Protein 1MJ4 (pdb70)

Sequence (79 aa):
STHIYTKEVSSHTSPETGIWVTLGSEVFDVTEFVDLHPGGPSKLMLAAGGPLEPFWALYAVHNQSHVRELLAQYKIGEL

CATH classification: 3.10.120.10

B-factor: mean 15.67, std 10.27, range [5.86, 63.69]

Organism: Homo sapiens (NCBI:txid9606)

Nearest PDB structures (foldseek):
  1mj4-assembly1_A  TM=1.013E+00  e=3.231E-16  Homo sapiens
  1sox-assembly1_B  TM=9.773E-01  e=1.724E-11  Gallus gallus
  1sox-assembly1_A  TM=9.713E-01  e=8.083E-11  Gallus gallus
  1u9m-assembly2_B  TM=8.864E-01  e=2.881E-06  Bos taurus
  1awp-assembly1_B  TM=8.674E-01  e=3.769E-06  Rattus norvegicus

Radius of gyration: 11.78 Å; Cα contacts (8 Å, |Δi|>4): 116; chains: 1; bounding box: 31×21×24 Å

GO terms:
  GO:0098809 nitrite reductase activity (F, IDA)
  GO:0008482 sulfite oxidase activity (F, TAS)
  GO:0005739 mitochondrion (C, HTP)
  GO:0005759 mitochondrial matrix (C, TAS)
  GO:0005515 protein binding (F, IPI)

Structure (mmCIF, N/CA/C/O backbone):
data_1MJ4
#
_entry.id   1MJ4
#
_cell.length_a   98.899
_cell.length_b   35.447
_cell.length_c   26.263
_cell.angle_alpha   90.00
_cell.angle_beta   93.78
_cell.angle_gamma   90.00
#
_symmetry.space_group_name_H-M   'C 1 2 1'
#
loop_
_entity.id
_entity.type
_entity.pdbx_description
1 polymer 'sulfite oxidase'
2 non-polymer 'SULFATE ION'
3 non-polymer 'PROTOPORPHYRIN IX CONTAINING FE'
4 non-polymer GLYCEROL
5 water water
#
loop_
_atom_site.group_PDB
_atom_site.id
_atom_site.type_symbol
_atom_site.label_atom_id
_atom_site.label_alt_id
_atom_site.label_comp_id
_atom_site.label_asym_id
_atom_site.label_entity_id
_atom_site.label_seq_id
_atom_site.pdbx_PDB_ins_code
_atom_site.Cartn_x
_atom_site.Cartn_y
_atom_site.Cartn_z
_atom_site.occupancy
_atom_site.B_iso_or_equiv
_atom_site.auth_seq_id
_atom_site.auth_comp_id
_atom_site.auth_asym_id
_atom_site.auth_atom_id
_atom_site.pdbx_PDB_model_num
ATOM 1 N N . SER A 1 3 ? -0.149 -1.284 20.986 1.00 33.55 3 SER A N 1
ATOM 2 C CA . SER A 1 3 ? -0.627 -1.490 19.597 1.00 31.35 3 SER A CA 1
ATOM 3 C C . SER A 1 3 ? 0.541 -1.414 18.656 1.00 29.35 3 SER A C 1
ATOM 4 O O . SER A 1 3 ? 1.644 -0.932 19.049 1.00 31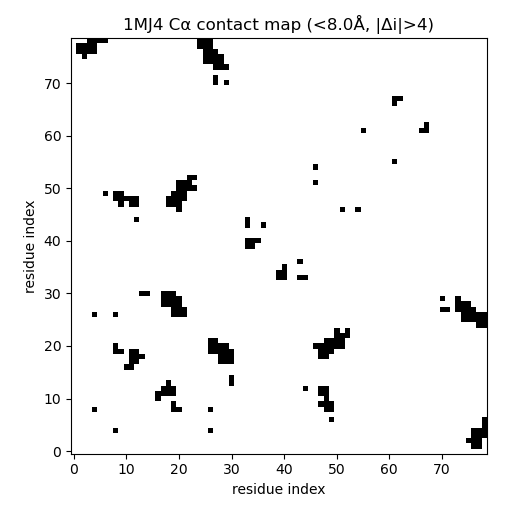.39 3 SER A O 1
ATOM 7 N N . THR A 1 4 ? 0.337 -1.870 17.431 1.00 26.34 4 THR A N 1
ATOM 8 C CA . THR A 1 4 ? 1.440 -1.989 16.477 1.00 24.32 4 THR A CA 1
ATOM 9 C C . THR A 1 4 ? 0.902 -1.720 15.122 1.00 20.66 4 THR A C 1
ATOM 10 O O . THR A 1 4 ? -0.064 -2.359 14.730 1.00 21.33 4 THR A O 1
ATOM 14 N N . HIS A 1 5 ? 1.563 -0.893 14.305 1.00 18.86 5 HIS A N 1
ATOM 15 C CA . HIS A 1 5 ? 1.276 -0.768 12.917 1.00 17.06 5 HIS A CA 1
ATOM 16 C C . HIS A 1 5 ? 1.951 -1.9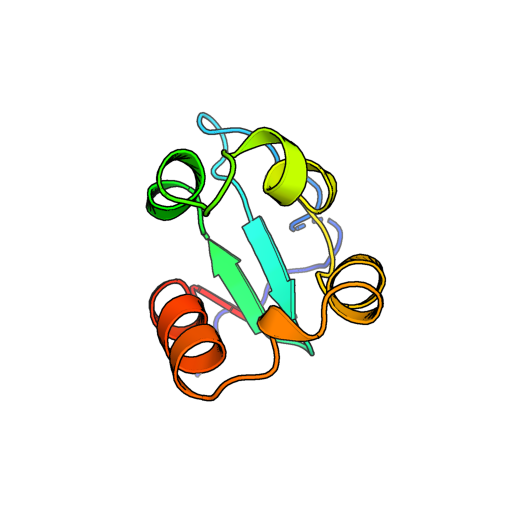23 12.166 1.00 15.06 5 HIS A C 1
ATOM 17 O O . HIS A 1 5 ? 3.154 -2.042 12.205 1.00 16.01 5 HIS A O 1
ATOM 24 N N . ILE A 1 6 ? 1.170 -2.755 11.483 1.00 14.96 6 ILE A N 1
ATOM 25 C CA . ILE A 1 6 ? 1.656 -3.938 10.821 1.00 15.88 6 ILE A CA 1
ATOM 26 C C . ILE A 1 6 ? 1.634 -3.734 9.324 1.00 16.94 6 ILE A C 1
ATOM 27 O O . ILE A 1 6 ? 0.624 -3.317 8.752 1.00 20.06 6 ILE A O 1
ATOM 32 N N . TYR A 1 7 ? 2.767 -4.087 8.681 1.00 17.81 7 TYR A N 1
ATOM 33 C CA . TYR A 1 7 ? 2.942 -4.040 7.237 1.00 17.76 7 TYR A CA 1
ATOM 34 C C . TYR A 1 7 ? 3.300 -5.421 6.752 1.00 18.38 7 TYR A C 1
ATOM 35 O O . TYR A 1 7 ? 3.880 -6.263 7.433 1.00 22.30 7 TYR A O 1
ATOM 44 N N . THR A 1 8 ? 2.889 -5.712 5.506 1.00 20.80 8 THR A N 1
ATOM 45 C CA . THR A 1 8 ? 3.347 -6.930 4.872 1.00 23.14 8 THR A CA 1
ATOM 46 C C . THR A 1 8 ? 4.653 -6.705 4.139 1.00 23.21 8 THR A C 1
ATOM 47 O O . THR A 1 8 ? 5.003 -5.556 3.794 1.00 21.10 8 THR A O 1
ATOM 51 N N . LYS A 1 9 ? 5.395 -7.806 3.966 1.00 24.00 9 LYS A N 1
ATOM 52 C CA . LYS A 1 9 ? 6.692 -7.760 3.270 1.00 24.09 9 LYS A CA 1
ATOM 53 C C . LYS A 1 9 ? 6.507 -7.209 1.881 1.00 24.88 9 LYS A C 1
ATOM 54 O O . LYS A 1 9 ? 7.348 -6.485 1.355 1.00 22.64 9 LYS A O 1
ATOM 60 N N . GLU A 1 10 ? 5.395 -7.520 1.252 1.00 25.71 10 GLU A N 1
ATOM 61 C CA . GLU A 1 10 ? 5.062 -7.043 -0.054 1.00 26.62 10 GLU A CA 1
ATOM 62 C C . GLU A 1 10 ? 4.880 -5.536 -0.075 1.00 26.29 10 GLU A C 1
ATOM 63 O O . GLU A 1 10 ? 5.348 -4.755 -0.944 1.00 26.69 10 GLU A O 1
ATOM 69 N N . GLU A 1 11 ? 4.270 -5.071 1.018 1.00 24.42 11 GLU A N 1
ATOM 70 C C . GLU A 1 11 ? 5.530 -2.803 1.212 1.00 18.72 11 GLU A C 1
ATOM 71 O O . GLU A 1 11 ? 5.834 -1.757 0.658 1.00 20.60 11 GLU A O 1
ATOM 76 N N . VAL A 1 12 ? 6.313 -3.404 2.117 1.00 16.99 12 VAL A N 1
ATOM 77 C CA . VAL A 1 12 ? 7.641 -2.847 2.374 1.00 14.97 12 VAL A CA 1
ATOM 78 C C . VAL A 1 12 ? 8.406 -2.837 1.039 1.00 14.39 12 VAL A C 1
ATOM 79 O O . VAL A 1 12 ? 9.175 -1.880 0.767 1.00 14.00 12 VAL A O 1
ATOM 83 N N . SER A 1 13 ? 8.305 -3.906 0.239 1.00 14.46 13 SER A N 1
ATOM 84 C CA . SER A 1 13 ? 9.087 -4.066 -0.965 1.00 14.78 13 SER A CA 1
ATOM 85 C C . SER A 1 13 ? 8.855 -2.973 -2.004 1.00 15.60 13 SER A C 1
ATOM 86 O O . SER A 1 13 ? 9.717 -2.732 -2.824 1.00 18.15 13 SER A O 1
ATOM 89 N N . SER A 1 14 ? 7.737 -2.283 -1.918 1.00 15.07 14 SER A N 1
ATOM 90 C CA . SER A 1 14 ? 7.396 -1.196 -2.844 1.00 17.19 14 SER A CA 1
ATOM 91 C C . SER A 1 14 ? 8.082 0.130 -2.463 1.00 16.70 14 SER A C 1
ATOM 92 O O . SER A 1 14 ? 8.118 1.054 -3.252 1.00 19.16 14 SER A O 1
ATOM 95 N N . HIS A 1 15 ? 8.713 0.205 -1.276 1.00 14.30 15 HIS A N 1
ATOM 96 C CA . HIS A 1 15 ? 9.233 1.451 -0.781 1.00 13.67 15 HIS A CA 1
ATOM 97 C C . HIS A 1 15 ? 10.725 1.539 -0.962 1.00 12.76 15 HIS A C 1
ATOM 98 O O . HIS A 1 15 ? 11.552 1.283 -0.035 1.00 12.96 15 HIS A O 1
ATOM 105 N N . THR A 1 16 ? 11.089 1.926 -2.184 1.00 13.77 16 THR A N 1
ATOM 106 C CA . THR A 1 16 ? 12.450 1.885 -2.620 1.00 14.13 16 THR A CA 1
ATOM 107 C C . THR A 1 16 ? 12.932 3.227 -3.151 1.00 15.08 16 THR A C 1
ATOM 108 O O . THR A 1 16 ? 14.063 3.295 -3.617 1.00 18.51 16 THR A O 1
ATOM 112 N N . SER A 1 17 ? 12.143 4.267 -3.043 1.00 16.35 17 SER A N 1
ATOM 113 C CA . SER A 1 17 ? 12.498 5.616 -3.562 1.00 17.83 17 SER A CA 1
ATOM 114 C C . SER A 1 17 ? 11.969 6.710 -2.614 1.00 18.13 17 SER A C 1
ATOM 115 O O . SER A 1 17 ? 11.021 6.509 -1.839 1.00 20.87 17 SER A O 1
ATOM 118 N N . PRO A 1 18 ? 12.473 7.910 -2.753 1.00 22.71 18 PRO A N 1
ATOM 119 C CA . PRO A 1 18 ? 11.890 9.105 -2.023 1.00 25.42 18 PRO A CA 1
ATOM 120 C C . PRO A 1 18 ? 10.422 9.387 -2.227 1.00 28.55 18 PRO A C 1
ATOM 121 O O . PRO A 1 18 ? 9.693 9.717 -1.236 1.00 28.65 18 PRO A O 1
ATOM 125 N N . GLU A 1 19 ? 9.958 9.205 -3.460 1.00 30.81 19 GLU A N 1
ATOM 126 C CA . GLU A 1 19 ? 8.550 9.431 -3.783 1.00 33.11 19 GLU A CA 1
ATOM 127 C C . GLU A 1 19 ? 7.681 8.539 -2.917 1.00 31.24 19 GLU A C 1
ATOM 128 O O . GLU A 1 19 ? 6.693 8.981 -2.297 1.00 32.60 19 GLU A O 1
ATOM 134 N N . THR A 1 20 ? 8.083 7.265 -2.806 1.00 28.23 20 THR A N 1
ATOM 135 C CA . THR A 1 20 ? 7.340 6.347 -2.019 1.00 26.43 20 THR A CA 1
ATOM 136 C C . THR A 1 20 ? 7.751 6.391 -0.556 1.00 23.03 20 THR A C 1
ATOM 137 O O . THR A 1 20 ? 6.946 5.978 0.303 1.00 23.92 20 THR A O 1
ATOM 141 N N . GLY A 1 21 ? 8.981 6.849 -0.252 1.00 21.55 21 GLY A N 1
ATOM 142 C CA . GLY A 1 21 ? 9.683 6.528 1.025 1.00 17.63 21 GLY A CA 1
ATOM 143 C C . GLY A 1 21 ? 10.535 5.284 0.799 1.00 14.49 21 GLY A C 1
ATOM 144 O O . GLY A 1 21 ? 10.138 4.341 0.095 1.00 16.39 21 GLY A O 1
ATOM 145 N N . ILE A 1 22 ? 11.720 5.324 1.420 1.00 10.65 22 ILE A N 1
ATOM 146 C CA . ILE A 1 22 ? 12.697 4.255 1.386 1.00 9.45 22 ILE A CA 1
ATOM 147 C C . ILE A 1 22 ? 12.602 3.521 2.721 1.00 9.50 22 ILE A C 1
ATOM 148 O O . ILE A 1 22 ? 12.932 4.108 3.760 1.00 9.61 22 ILE A O 1
ATOM 153 N N . TRP A 1 23 ? 12.179 2.282 2.681 1.00 9.38 23 TRP A N 1
ATOM 154 C CA . TRP A 1 23 ? 11.998 1.452 3.870 1.00 9.33 23 TRP A CA 1
ATOM 155 C C . TRP A 1 23 ? 12.920 0.260 3.866 1.00 8.56 23 TRP A C 1
ATOM 156 O O . TRP A 1 23 ? 13.292 -0.248 2.829 1.00 10.47 23 TRP A O 1
ATOM 167 N N . VAL A 1 24 ? 13.272 -0.176 5.066 1.00 8.61 24 VAL A N 1
ATOM 168 C CA . VAL A 1 24 ? 14.011 -1.416 5.314 1.00 8.27 24 VAL A CA 1
ATOM 169 C C . VAL A 1 24 ? 13.418 -2.112 6.491 1.00 7.52 24 VAL A C 1
ATOM 170 O O . VAL A 1 24 ? 12.659 -1.552 7.270 1.00 8.80 24 VAL A O 1
ATOM 174 N N . THR A 1 25 ? 13.804 -3.383 6.682 1.00 8.06 25 THR A N 1
ATOM 175 C CA . THR A 1 25 ? 13.479 -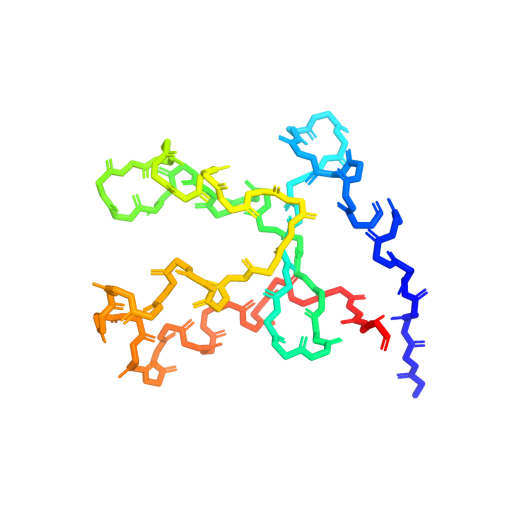4.143 7.851 1.00 8.24 25 THR A CA 1
ATOM 176 C C . THR A 1 25 ? 14.712 -4.683 8.585 1.00 7.95 25 THR A C 1
ATOM 177 O O . THR A 1 25 ? 15.763 -4.876 8.000 1.00 8.14 25 THR A O 1
ATOM 181 N N . LEU A 1 26 ? 14.516 -4.907 9.876 1.00 7.42 26 LEU A N 1
ATOM 182 C CA . LEU A 1 26 ? 15.529 -5.542 10.697 1.00 7.71 26 LEU A CA 1
ATOM 183 C C . LEU A 1 26 ? 14.771 -6.334 11.731 1.00 8.50 26 LEU A C 1
ATOM 184 O O . LEU A 1 26 ? 13.899 -5.793 12.436 1.00 8.92 26 LEU A O 1
ATOM 189 N N . GLY A 1 27 ? 15.003 -7.629 11.803 1.00 9.26 27 GLY A N 1
ATOM 190 C CA . GLY A 1 27 ? 14.086 -8.482 12.576 1.00 10.57 27 GLY A CA 1
ATOM 191 C C . GLY A 1 27 ? 12.715 -8.367 11.975 1.00 11.50 27 GLY A C 1
ATOM 192 O O . GLY A 1 27 ? 12.532 -8.343 10.769 1.00 13.27 27 GLY A O 1
ATOM 193 N N . SER A 1 28 ? 11.704 -8.220 12.843 1.00 12.29 28 SER A N 1
ATOM 194 C CA . SER A 1 28 ? 10.317 -7.963 12.401 1.00 13.38 28 SER A CA 1
ATOM 195 C C . SER A 1 28 ? 9.994 -6.495 12.371 1.00 12.58 28 SER A C 1
ATOM 196 O O . SER A 1 28 ? 8.822 -6.149 12.185 1.00 18.46 28 SER A O 1
ATOM 199 N N . GLU A 1 29 ? 10.922 -5.599 12.556 1.00 9.62 29 GLU A N 1
ATOM 200 C CA . GLU A 1 29 ? 10.640 -4.174 12.610 1.00 9.80 29 GLU A CA 1
ATOM 201 C C . GLU A 1 29 ? 10.833 -3.532 11.225 1.00 8.71 29 GLU A C 1
ATOM 202 O O . GLU A 1 29 ? 11.717 -3.934 10.444 1.00 9.22 29 GLU A O 1
ATOM 208 N N . VAL A 1 30 ? 10.023 -2.514 10.943 1.00 8.56 30 VAL A N 1
ATOM 209 C CA . VAL A 1 30 ? 9.980 -1.773 9.685 1.00 8.14 30 VAL A CA 1
ATOM 210 C C . VAL A 1 30 ? 10.403 -0.341 9.954 1.00 7.79 30 VAL A C 1
ATOM 211 O O . VAL A 1 30 ? 9.887 0.273 10.915 1.00 9.07 30 VAL A O 1
ATOM 215 N N . PHE A 1 31 ? 11.287 0.215 9.100 1.00 8.41 31 PHE A N 1
ATOM 216 C CA . PHE A 1 31 ? 11.863 1.531 9.305 1.00 7.65 31 PHE A CA 1
ATOM 217 C C . PHE A 1 31 ? 11.740 2.324 8.009 1.00 8.56 31 PHE A C 1
ATOM 218 O O . PHE A 1 31 ? 12.046 1.819 6.930 1.00 9.57 31 PHE A O 1
ATOM 226 N N . ASP A 1 32 ? 11.298 3.571 8.124 1.00 8.33 32 ASP A N 1
ATOM 227 C CA . ASP A 1 32 ? 11.268 4.517 6.996 1.00 8.84 32 ASP A CA 1
ATOM 228 C C . ASP A 1 32 ? 12.504 5.420 7.151 1.00 7.54 32 ASP A C 1
ATOM 229 O O . ASP A 1 32 ? 12.510 6.337 7.961 1.00 8.46 32 ASP A O 1
ATOM 234 N N . VAL A 1 33 ? 13.566 5.107 6.401 1.00 7.47 33 VAL A N 1
ATOM 235 C CA . VAL A 1 33 ? 14.863 5.710 6.568 1.00 7.80 33 VAL A CA 1
ATOM 236 C C . VAL A 1 33 ? 15.127 6.794 5.505 1.00 8.55 33 VAL A C 1
ATOM 237 O O . VAL A 1 33 ? 16.262 7.285 5.411 1.00 9.54 33 VAL A O 1
ATOM 241 N N . THR A 1 34 ? 14.106 7.239 4.802 1.00 8.82 34 THR A N 1
ATOM 242 C CA . THR A 1 34 ? 14.225 8.246 3.751 1.00 8.75 34 THR A CA 1
ATOM 243 C C . THR A 1 34 ? 15.103 9.405 4.166 1.00 10.17 34 THR A C 1
ATOM 244 O O . THR A 1 34 ? 16.003 9.787 3.385 1.00 10.72 34 THR A O 1
ATOM 248 N N . GLU A 1 35 ? 14.844 10.010 5.304 1.00 9.76 35 GLU A N 1
ATOM 249 C CA . GLU A 1 35 ? 15.560 11.209 5.710 1.00 10.55 35 GLU A CA 1
ATOM 250 C C . GLU A 1 35 ? 16.966 10.967 6.162 1.00 10.41 35 GLU A C 1
ATOM 251 O O . GLU A 1 35 ? 17.747 11.929 6.233 1.00 14.84 35 GLU A O 1
ATOM 257 N N . PHE A 1 36 ? 17.366 9.738 6.431 1.00 8.93 36 PHE A N 1
ATOM 258 C CA . PHE A 1 36 ? 18.728 9.407 6.796 1.00 8.40 36 PHE A CA 1
ATOM 259 C C . PHE A 1 36 ? 19.620 9.146 5.604 1.00 7.60 36 PHE A C 1
ATOM 260 O O . PHE A 1 36 ? 20.843 9.285 5.745 1.00 8.42 36 PHE A O 1
ATOM 268 N N . VAL A 1 37 ? 19.130 8.632 4.489 1.00 8.44 37 VAL A N 1
ATOM 269 C CA . VAL A 1 37 ? 20.003 7.982 3.523 1.00 8.37 37 VAL A CA 1
ATOM 270 C C . VAL A 1 37 ? 21.165 8.810 3.053 1.00 7.25 37 VAL A C 1
ATOM 271 O O . VAL A 1 37 ? 22.266 8.296 2.951 1.00 7.89 37 VAL A O 1
ATOM 276 N N . ASP A 1 38 ? 20.967 10.104 2.782 1.00 8.08 38 ASP A N 1
ATOM 277 C CA . ASP A 1 38 ? 22.061 10.930 2.227 1.00 9.53 38 ASP A CA 1
ATOM 278 C C . ASP A 1 38 ? 23.202 11.081 3.243 1.00 8.83 38 ASP A C 1
ATOM 279 O O . ASP A 1 38 ? 24.329 11.419 2.869 1.00 9.87 38 ASP A O 1
ATOM 284 N N . LEU A 1 39 ? 22.934 10.872 4.562 1.00 8.48 39 LEU A N 1
ATOM 285 C CA . LEU A 1 39 ? 23.892 10.967 5.632 1.00 8.87 39 LEU A CA 1
ATOM 286 C C . LEU A 1 39 ? 24.585 9.655 5.901 1.00 8.90 39 LEU A C 1
ATOM 287 O O . LEU A 1 39 ? 25.441 9.580 6.790 1.00 11.19 39 LEU A O 1
ATOM 292 N N . HIS A 1 40 ? 24.281 8.608 5.189 1.00 8.21 40 HIS A N 1
ATOM 293 C CA . HIS A 1 40 ? 24.912 7.330 5.440 1.00 8.59 40 HIS A CA 1
ATOM 294 C C . HIS A 1 40 ? 26.407 7.425 5.202 1.00 9.30 40 HIS A C 1
ATOM 295 O O . HIS A 1 40 ? 26.823 7.870 4.124 1.00 11.28 40 HIS A O 1
ATOM 302 N N . PRO A 1 41 ? 27.246 7.008 6.126 1.00 9.99 41 PRO A N 1
ATOM 303 C CA . PRO A 1 41 ? 28.694 7.025 5.896 1.00 12.81 41 PRO A CA 1
ATOM 304 C C . PRO A 1 41 ? 29.139 6.317 4.576 1.00 17.39 41 PRO A C 1
ATOM 305 O O . PRO A 1 41 ? 28.660 5.250 4.386 1.00 18.18 41 PRO A O 1
ATOM 309 N N . GLY A 1 42 ? 29.918 7.031 3.712 1.00 19.48 42 GLY A N 1
ATOM 310 C CA . GLY A 1 42 ? 30.307 6.601 2.349 1.00 19.88 42 GLY A CA 1
ATOM 311 C C . GLY A 1 42 ? 29.247 6.907 1.280 1.00 18.98 42 GLY A C 1
ATOM 312 O O . GLY A 1 42 ? 29.414 6.648 0.076 1.00 21.51 42 GLY A O 1
ATOM 313 N N . GLY A 1 43 ? 28.137 7.398 1.667 1.00 17.81 43 GLY A N 1
ATOM 314 C CA . GLY A 1 43 ? 27.148 7.710 0.778 1.00 15.92 43 GLY A CA 1
ATOM 315 C C . GLY A 1 43 ? 26.002 6.719 0.760 1.00 11.41 43 GLY A C 1
ATOM 316 O O . GLY A 1 43 ? 26.010 5.586 1.300 1.00 11.57 43 GLY A O 1
ATOM 317 N N . PRO A 1 44 ? 24.960 7.215 0.188 1.00 9.71 44 PRO A N 1
ATOM 318 C CA . PRO A 1 44 ? 23.692 6.527 0.176 1.00 8.47 44 PRO A CA 1
ATOM 319 C C . PRO A 1 44 ? 23.641 5.351 -0.712 1.00 7.55 44 PRO A C 1
ATOM 320 O O . PRO A 1 44 ? 22.790 4.495 -0.490 1.00 8.51 44 PRO A O 1
ATOM 324 N N . SER A 1 45 ? 24.433 5.248 -1.777 1.00 7.58 45 SER A N 1
ATOM 325 C CA . SER A 1 45 ? 24.217 4.169 -2.737 1.00 7.51 45 SER A CA 1
ATOM 326 C C . SER A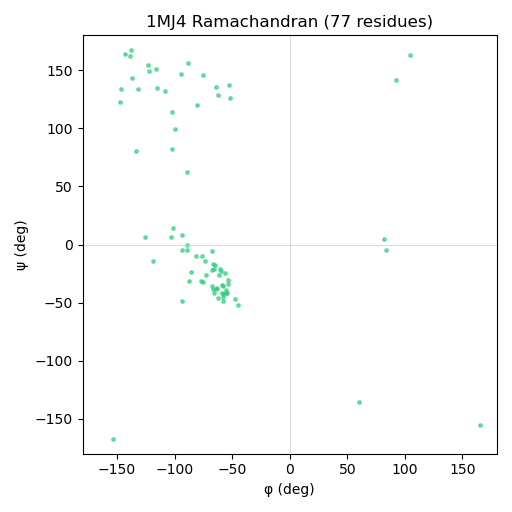 1 45 ? 24.424 2.789 -2.087 1.00 7.72 45 SER A C 1
ATOM 327 O O . SER A 1 45 ? 23.709 1.845 -2.465 1.00 8.23 45 SER A O 1
ATOM 329 N N . LYS A 1 46 ? 25.388 2.607 -1.185 1.00 7.68 46 LYS A N 1
ATOM 330 C CA . LYS A 1 46 ? 25.534 1.313 -0.536 1.00 8.85 46 LYS A CA 1
ATOM 331 C C . LYS A 1 46 ? 24.303 0.961 0.263 1.00 8.69 46 LYS A C 1
ATOM 332 O O . LYS A 1 46 ? 23.807 -0.181 0.208 1.00 9.2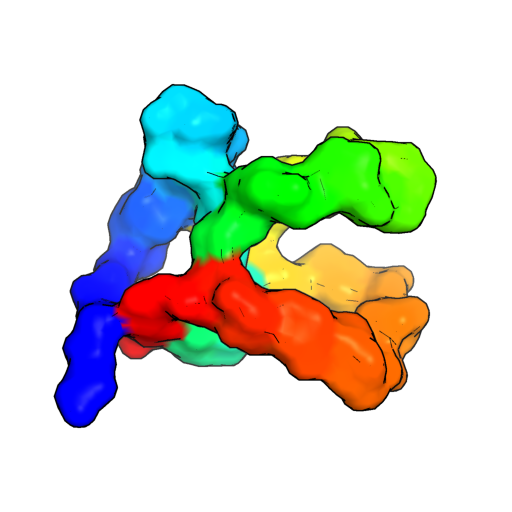0 46 LYS A O 1
ATOM 338 N N . LEU A 1 47 ? 23.772 1.890 1.060 1.00 7.91 47 LEU A N 1
ATOM 339 C CA . LEU A 1 47 ? 22.590 1.667 1.836 1.00 7.92 47 LEU A CA 1
ATOM 340 C C . LEU A 1 47 ? 21.459 1.215 0.949 1.00 7.84 47 LEU A C 1
ATOM 341 O O . LEU A 1 47 ? 20.672 0.304 1.313 1.00 8.34 47 LEU A O 1
ATOM 346 N N . MET A 1 48 ? 21.325 1.838 -0.220 1.00 7.39 48 MET A N 1
ATOM 347 C CA . MET A 1 48 ? 20.210 1.607 -1.107 1.00 7.72 48 MET A CA 1
ATOM 348 C C . MET A 1 48 ? 20.180 0.193 -1.653 1.00 7.56 48 MET A C 1
ATOM 349 O O . MET A 1 48 ? 19.113 -0.233 -2.114 1.00 8.64 48 MET A O 1
ATOM 354 N N . LEU A 1 49 ? 21.279 -0.558 -1.597 1.00 7.90 49 LEU A N 1
ATOM 355 C CA . LEU A 1 49 ? 21.236 -1.979 -1.957 1.00 8.78 49 LEU A CA 1
ATOM 356 C C . LEU A 1 49 ? 20.178 -2.731 -1.186 1.00 8.92 49 LEU A C 1
ATOM 357 O O . LEU A 1 49 ? 19.641 -3.721 -1.701 1.00 9.66 49 LEU A O 1
ATOM 362 N N . ALA A 1 50 ? 19.885 -2.313 0.029 1.00 8.35 50 ALA A N 1
ATOM 363 C CA . ALA A 1 50 ? 18.933 -2.993 0.894 1.00 8.69 50 ALA A CA 1
ATOM 364 C C . ALA A 1 50 ? 17.537 -2.448 0.810 1.00 8.71 50 ALA A C 1
ATOM 365 O O . ALA A 1 50 ? 16.643 -2.977 1.460 1.00 9.40 50 ALA A O 1
ATOM 367 N N . ALA A 1 51 ? 17.306 -1.371 0.056 1.00 8.87 51 ALA A N 1
ATOM 368 C CA . ALA A 1 51 ? 15.985 -0.731 0.047 1.00 9.53 51 ALA A CA 1
ATOM 369 C C . ALA A 1 51 ? 14.881 -1.708 -0.253 1.00 9.09 51 ALA A C 1
ATOM 370 O O . ALA A 1 51 ? 14.963 -2.522 -1.162 1.00 10.71 51 ALA A O 1
ATOM 372 N N . GLY A 1 52 ? 13.789 -1.588 0.493 1.00 9.29 52 GLY A N 1
ATOM 373 C CA . GLY A 1 52 ? 12.627 -2.419 0.303 1.00 11.14 52 GLY A CA 1
ATOM 374 C C . GLY A 1 52 ? 12.689 -3.778 0.948 1.00 11.02 52 GLY A C 1
ATOM 375 O O . GLY A 1 52 ? 11.719 -4.529 0.800 1.00 15.34 52 GLY A O 1
ATOM 376 N N . GLY A 1 53 ? 13.712 -4.100 1.702 1.00 9.48 53 GLY A N 1
ATOM 377 C CA . GLY A 1 53 ? 13.904 -5.416 2.234 1.00 10.30 53 GLY A CA 1
ATOM 378 C C . GLY A 1 53 ? 14.708 -5.457 3.505 1.00 8.53 53 GLY A C 1
ATOM 379 O O . GLY A 1 53 ? 14.951 -4.416 4.143 1.00 8.54 53 GLY A O 1
ATOM 380 N N . PRO A 1 54 ? 15.127 -6.651 3.899 1.00 8.85 54 PRO A N 1
ATOM 381 C CA . PRO A 1 54 ? 15.821 -6.823 5.161 1.00 7.90 54 PRO A CA 1
ATOM 382 C C . PRO A 1 54 ? 17.263 -6.335 5.081 1.00 7.58 54 PRO A C 1
ATOM 383 O O . PRO A 1 54 ? 18.003 -6.485 4.088 1.00 8.29 54 PRO A O 1
ATOM 387 N N . LEU A 1 55 ? 17.739 -5.799 6.193 1.00 7.07 55 LEU A N 1
ATOM 388 C CA . LEU A 1 55 ? 19.139 -5.417 6.355 1.00 6.41 55 LEU A CA 1
ATOM 389 C C . LEU A 1 55 ? 20.031 -6.615 6.605 1.00 6.87 55 LEU A C 1
ATOM 390 O O . LEU A 1 55 ? 21.239 -6.553 6.256 1.00 7.25 55 LEU A O 1
ATOM 395 N N . GLU A 1 56 ? 19.543 -7.650 7.238 1.00 7.06 56 GLU A N 1
ATOM 396 C CA . GLU A 1 56 ? 20.380 -8.754 7.680 1.00 7.80 56 GLU A CA 1
ATOM 397 C C . GLU A 1 56 ? 21.350 -9.293 6.639 1.00 7.21 56 GLU A C 1
ATOM 398 O O . GLU A 1 56 ? 22.526 -9.496 6.981 1.00 7.60 56 GLU A O 1
ATOM 404 N N . PRO A 1 57 ? 20.960 -9.561 5.394 1.00 7.78 57 PRO A N 1
ATOM 405 C CA . PRO A 1 57 ? 21.899 -10.203 4.471 1.00 8.76 57 PRO A CA 1
ATOM 406 C C . PRO A 1 57 ? 23.068 -9.279 4.126 1.00 8.57 57 PRO A C 1
ATOM 407 O O . PRO A 1 57 ? 24.093 -9.785 3.639 1.00 10.87 57 PRO A O 1
ATOM 411 N N . PHE A 1 58 ? 22.926 -7.973 4.284 1.00 7.83 58 PHE A N 1
ATOM 412 C CA . PHE A 1 58 ? 23.937 -6.962 3.979 1.00 8.08 58 PHE A CA 1
ATOM 413 C C . PHE A 1 58 ? 24.745 -6.627 5.201 1.00 7.79 58 PHE A C 1
ATOM 414 O O . PHE A 1 58 ? 26.017 -6.636 5.191 1.00 8.66 58 PHE A O 1
ATOM 422 N N . TRP A 1 59 ? 24.091 -6.359 6.342 1.00 7.92 59 TRP A N 1
ATOM 423 C CA . TRP A 1 59 ? 24.753 -6.031 7.579 1.00 7.64 59 TRP A CA 1
ATOM 424 C C . TRP A 1 59 ? 25.656 -7.164 8.074 1.00 7.00 59 TRP A C 1
ATOM 425 O O . TRP A 1 59 ? 26.630 -6.912 8.753 1.00 8.08 59 TRP A O 1
ATOM 436 N N . ALA A 1 60 ? 25.372 -8.384 7.709 1.00 8.02 60 ALA A N 1
ATOM 437 C CA . ALA A 1 60 ? 26.191 -9.517 8.056 1.00 8.23 60 ALA A CA 1
ATOM 438 C C . ALA A 1 60 ? 27.642 -9.321 7.653 1.00 8.11 60 ALA A C 1
ATOM 439 O O . ALA A 1 60 ? 28.560 -9.792 8.344 1.00 9.34 60 ALA A O 1
ATOM 441 N N . LEU A 1 61 ? 27.875 -8.619 6.535 1.00 6.86 61 LEU A N 1
ATOM 442 C CA . LEU A 1 61 ? 29.222 -8.374 6.002 1.00 7.38 61 LEU A CA 1
ATOM 443 C C . LEU A 1 61 ? 29.872 -7.126 6.529 1.00 7.27 61 LEU A C 1
ATOM 444 O O . LEU A 1 61 ? 31.016 -6.870 6.208 1.00 8.82 61 LEU A O 1
ATOM 449 N N . TYR A 1 62 ? 29.130 -6.351 7.331 1.00 7.12 62 TYR A N 1
ATOM 450 C CA . TYR A 1 62 ? 29.574 -5.043 7.811 1.00 7.23 62 TYR A CA 1
ATOM 451 C C . TYR A 1 62 ? 29.320 -4.906 9.293 1.00 7.34 62 TYR A C 1
ATOM 452 O O . TYR A 1 62 ? 28.354 -4.292 9.742 1.00 6.93 62 TYR A O 1
ATOM 461 N N . ALA A 1 63 ? 30.237 -5.498 10.080 1.00 8.33 63 ALA A N 1
ATOM 462 C CA . ALA A 1 63 ? 30.122 -5.496 11.517 1.00 8.60 63 ALA A CA 1
ATOM 463 C C . ALA A 1 63 ? 30.288 -4.132 12.152 1.00 8.03 63 ALA A C 1
ATOM 464 O O . ALA A 1 63 ? 29.921 -3.994 13.335 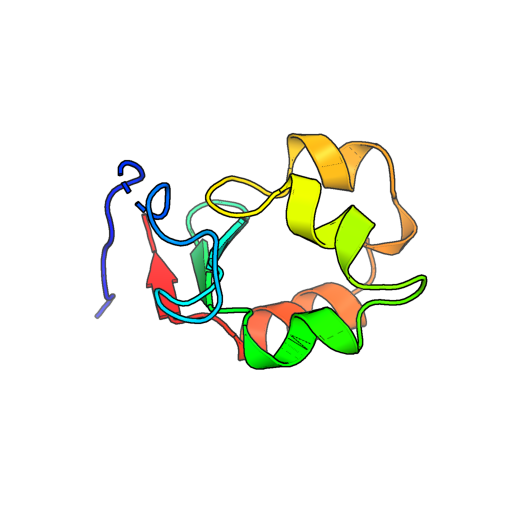1.00 8.53 63 ALA A O 1
ATOM 466 N N . VAL A 1 64 ? 30.627 -3.098 11.440 1.00 8.03 64 VAL A N 1
ATOM 467 C CA . VAL A 1 64 ? 30.558 -1.726 11.956 1.00 8.74 64 VAL A CA 1
ATOM 468 C C . VAL A 1 64 ? 29.107 -1.375 12.375 1.00 7.61 64 VAL A C 1
ATOM 469 O O . VAL A 1 64 ? 28.943 -0.501 13.218 1.00 8.85 64 VAL A O 1
ATOM 473 N N . HIS A 1 65 ? 28.093 -2.039 11.855 1.00 7.14 65 HIS A N 1
ATOM 474 C CA . HIS A 1 65 ? 26.739 -1.790 12.295 1.00 6.51 65 HIS A CA 1
ATOM 475 C C . HIS A 1 65 ? 26.388 -2.405 13.652 1.00 7.03 65 HIS A C 1
ATOM 476 O O . HIS A 1 65 ? 25.333 -2.138 14.199 1.00 7.32 65 HIS A O 1
ATOM 483 N N . ASN A 1 66 ? 27.291 -3.259 14.173 1.00 7.39 66 ASN A N 1
ATOM 484 C CA . ASN A 1 66 ? 27.054 -3.946 15.411 1.00 7.81 66 ASN A CA 1
ATOM 485 C C . ASN A 1 66 ? 27.544 -3.141 16.610 1.00 7.90 66 ASN A C 1
ATOM 486 O O . ASN A 1 66 ? 28.469 -3.527 17.312 1.00 9.77 66 ASN A O 1
ATOM 491 N N . GLN A 1 67 ? 26.933 -1.978 16.773 1.00 7.54 67 GLN A N 1
ATOM 492 C CA . GLN A 1 67 ? 27.229 -1.013 17.817 1.00 7.40 67 GLN A CA 1
ATOM 493 C C . GLN A 1 67 ? 25.915 -0.505 18.358 1.00 7.01 67 GLN A C 1
ATOM 494 O O . GLN A 1 67 ? 24.956 -0.309 17.601 1.00 7.34 67 GLN A O 1
ATOM 500 N N . SER A 1 68 ? 25.820 -0.255 19.672 1.00 7.02 68 SER A N 1
ATOM 501 C CA . SER A 1 68 ? 24.569 0.220 20.243 1.00 7.20 68 SER A CA 1
ATOM 502 C C . SER A 1 68 ? 24.107 1.521 19.615 1.00 6.22 68 SER A C 1
ATOM 503 O O . SER A 1 68 ? 22.893 1.712 19.440 1.00 7.17 68 SER A O 1
ATOM 506 N N . HIS A 1 69 ? 25.010 2.421 19.244 1.00 6.42 69 HIS A N 1
ATOM 507 C CA . HIS A 1 69 ? 24.568 3.705 18.696 1.00 6.52 69 HIS A CA 1
ATOM 508 C C . HIS A 1 69 ? 23.906 3.509 17.352 1.00 6.56 69 HIS A C 1
ATOM 509 O O . HIS A 1 69 ? 22.903 4.170 17.036 1.00 6.99 69 HIS A O 1
ATOM 516 N N . VAL A 1 70 ? 24.381 2.560 16.534 1.00 5.86 70 VAL A N 1
ATOM 517 C CA . VAL A 1 70 ? 23.790 2.325 15.225 1.00 6.17 70 VAL A CA 1
ATOM 518 C C . VAL A 1 70 ? 22.385 1.803 15.353 1.00 6.15 70 VAL A C 1
ATOM 519 O O . VAL A 1 70 ? 21.458 2.178 14.653 1.00 6.87 70 VAL A O 1
ATOM 523 N N . ARG A 1 71 ? 22.213 0.878 16.313 1.00 6.88 71 ARG A N 1
ATOM 524 C CA . ARG A 1 71 ? 20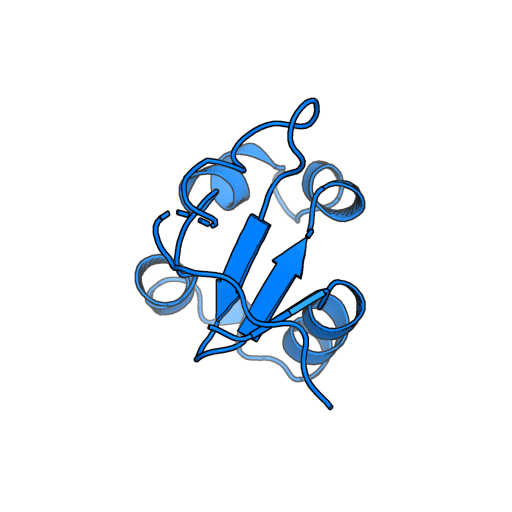.882 0.280 16.497 1.00 7.22 71 ARG A CA 1
ATOM 525 C C . ARG A 1 71 ? 19.845 1.279 17.000 1.00 6.90 71 ARG A C 1
ATOM 526 O O . ARG A 1 71 ? 18.696 1.235 16.577 1.00 7.69 71 ARG A O 1
ATOM 534 N N . GLU A 1 72 ? 20.262 2.185 17.902 1.00 7.02 72 GLU A N 1
ATOM 535 C CA . GLU A 1 72 ? 19.329 3.172 18.396 1.00 7.25 72 GLU A CA 1
ATOM 536 C C . GLU A 1 72 ? 19.086 4.267 17.342 1.00 6.60 72 GLU A C 1
ATOM 537 O O . GLU A 1 72 ? 17.963 4.774 17.233 1.00 7.67 72 GLU A O 1
ATOM 543 N N . LEU A 1 73 ? 20.095 4.586 16.516 1.00 6.20 73 LEU A N 1
ATOM 544 C CA . LEU A 1 73 ? 19.888 5.493 15.415 1.00 6.81 73 LEU A CA 1
ATOM 545 C C . LEU A 1 73 ? 18.798 4.989 14.485 1.00 6.41 73 LEU A C 1
ATOM 546 O O . LEU A 1 73 ? 17.842 5.661 14.157 1.00 7.21 73 LEU A O 1
ATOM 551 N N . LEU A 1 74 ? 18.916 3.696 14.105 1.00 6.58 74 LEU A N 1
ATOM 552 C CA . LEU A 1 74 ? 17.913 3.098 13.254 1.00 6.37 74 LEU A CA 1
ATOM 553 C C . LEU A 1 74 ? 16.530 3.145 13.893 1.00 6.68 74 LEU A C 1
ATOM 554 O O . LEU A 1 74 ? 15.544 3.393 13.217 1.00 7.51 74 LEU A O 1
ATOM 559 N N . ALA A 1 75 ? 16.460 2.868 15.204 1.00 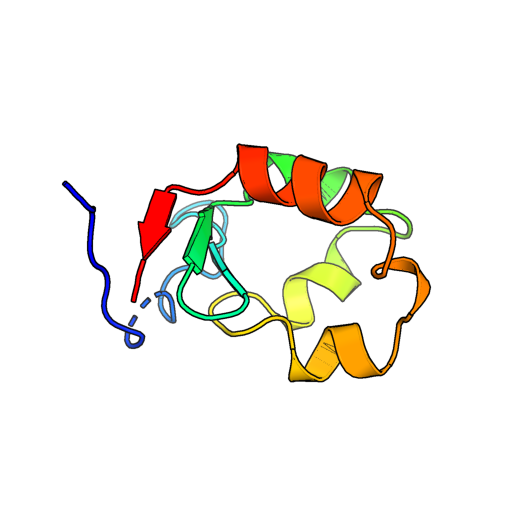6.86 75 ALA A N 1
ATOM 560 C CA . ALA A 1 75 ? 15.196 2.894 15.915 1.00 7.56 75 ALA A CA 1
ATOM 561 C C . ALA A 1 75 ? 14.464 4.196 15.801 1.00 7.18 75 ALA A C 1
ATOM 562 O O . ALA A 1 75 ? 13.236 4.195 15.898 1.00 8.48 75 ALA A O 1
ATOM 564 N N . GLN A 1 76 ? 15.127 5.330 15.547 1.00 7.39 76 GLN A N 1
ATOM 565 C CA . GLN A 1 76 ? 14.441 6.581 15.417 1.00 7.63 76 GLN A CA 1
ATOM 566 C C . GLN A 1 76 ? 13.565 6.604 14.197 1.00 7.88 76 GLN A C 1
ATOM 567 O O . GLN A 1 76 ? 12.653 7.452 14.118 1.00 11.04 76 GLN A O 1
ATOM 573 N N . TYR A 1 77 ? 13.759 5.720 13.258 1.00 7.65 77 TYR A N 1
ATOM 574 C CA . TYR A 1 77 ? 13.045 5.669 11.996 1.00 7.67 77 TYR A CA 1
ATOM 575 C C . TYR A 1 77 ? 11.988 4.583 11.956 1.00 8.29 77 TYR A C 1
ATOM 576 O O . TYR A 1 77 ? 11.382 4.340 10.938 1.00 8.54 77 TYR A O 1
ATOM 585 N N . LYS A 1 78 ? 11.739 3.900 13.095 1.00 8.41 78 LYS A N 1
ATOM 586 C CA . LYS A 1 78 ? 10.757 2.794 13.111 1.00 8.24 78 LYS A CA 1
ATOM 587 C C . LYS A 1 78 ? 9.379 3.324 12.815 1.00 9.66 78 LYS A C 1
ATOM 588 O O . LYS A 1 78 ? 8.944 4.354 13.366 1.00 10.76 78 LYS A O 1
ATOM 594 N N . ILE A 1 79 ? 8.648 2.625 11.962 1.00 9.08 79 ILE A N 1
ATOM 595 C CA . ILE A 1 79 ? 7.248 2.914 11.631 1.00 10.12 79 ILE A CA 1
ATOM 596 C C . ILE A 1 79 ? 6.299 1.796 11.974 1.00 10.46 79 ILE A C 1
ATOM 597 O O . ILE A 1 79 ? 5.084 2.012 11.997 1.00 12.94 79 ILE A O 1
ATOM 602 N N . GLY A 1 80 ? 6.775 0.586 12.258 1.00 10.35 80 GLY A N 1
ATOM 603 C CA . GLY A 1 80 ? 5.898 -0.518 12.567 1.00 11.52 80 GLY A CA 1
ATOM 604 C C . GLY A 1 80 ? 6.627 -1.829 12.495 1.00 11.03 80 GLY A C 1
ATOM 605 O O . GLY A 1 80 ? 7.839 -1.874 12.683 1.00 10.48 80 GLY A O 1
ATOM 606 N N . GLU A 1 81 ? 5.864 -2.897 12.246 1.00 12.09 81 GLU A N 1
ATOM 607 C CA . GLU A 1 81 ? 6.355 -4.225 12.267 1.00 12.88 81 GLU A CA 1
ATOM 608 C C . GLU A 1 81 ? 5.786 -5.035 11.138 1.00 12.91 81 GLU A C 1
ATOM 609 O O . GLU A 1 81 ? 4.730 -4.700 10.608 1.00 14.10 81 GLU A O 1
ATOM 615 N N . LEU A 1 82 ? 6.410 -6.157 10.826 1.00 14.85 82 LEU A N 1
ATOM 616 C CA . LEU A 1 82 ? 5.894 -7.196 9.940 1.00 17.68 82 LEU A CA 1
ATOM 617 C C . LEU A 1 82 ? 5.044 -8.139 10.810 1.00 21.87 82 LEU A C 1
ATOM 618 O O . LEU A 1 82 ? 5.312 -8.365 11.987 1.00 23.22 82 LEU A O 1
#

InterPro domains:
  IPR000572 Oxidoreductase, molybdopterin-binding domain [PF00174] (219-395)
  IPR001199 Cytochrome b5-like heme/steroid binding domain [PF00173] (86-160)
  IPR001199 Cytochrome b5-like heme/steroid binding domain [PR00363] (108-118)
  IPR001199 Cytochrome b5-like heme/steroid binding domain [PR00363] (118-132)
  IPR001199 Cytochrome b5-like heme/steroid binding domain [PR00363] (148-160)
  IPR001199 Cytochrome b5-like heme/steroid binding domain [PS50255] (82-161)
  IPR001199 Cytochrome b5-like heme/steroid binding domain [SM01117] (85-161)
  IPR005066 Moybdenum cofactor oxidoreductase, dimerisation [PF03404] (419-543)
  IPR008335 Eukaryotic molybdopterin oxidoreductase [PR00407] (186-200)
  IPR008335 Eukaryotic molybdopterin oxidoreductase [PR00407] (207-223)
  IPR008335 Eukaryotic molybdopterin oxidoreductase [PR00407] (260-271)
  IPR008335 Eukaryotic molybdopterin oxidoreductase [PR00407] (271-283)
  IPR008335 Eukaryotic molybdopterin oxidoreductase [PR00407] (286-301)
  IPR008335 Eukaryotic molybdopterin oxidoreductase [PR00407] (341-357)
  IPR008335 Eukaryotic molybdopterin oxidoreductase [PR00407] (358-371)
  IPR008335 Eukaryotic molybdopterin oxidoreductase [PR00407] (374-387)
  IPR008335 Eukaryotic molybdopterin oxidoreductase [PR00407] (420-432)
  IPR008335 Eukaryotic molybdopterin oxidoreductase [PR00407] (445-459)
  IPR008335 Eukaryotic molybdopterin oxidoreductase [PR00407] (459-471)
  IPR008335 Eukaryotic molybdopterin oxidoreductase [PR00407] (484-494)

Foldseek 3Di:
DFDADDLVCQVAQDPVRFWWEDEDFWIFRCRVCQQVPVVHNPLVSVRTSYYCVVVCVVPCVCVDPVNVVVRVVGTDGGD

Secondary structure (P-SEA, 3-state):
ccccccccccccccccccbbbbcccbbbbcccccccccccccccccccccccccccccccccccaaaaaaaaaaccccc

Solvent-accessible surface area: 5099 Å² total